Protein AF-X0YK89-F1 (afdb_monomer)

Organism: NCBI:txid412755

Solvent-accessible surface area (backbone atoms only — not comparable to full-atom values): 4276 Å² total; per-residue (Å²): 89,79,47,76,48,54,47,98,61,84,73,59,88,83,62,87,49,47,77,36,72,50,74,41,80,76,37,84,61,76,46,42,33,39,32,40,70,87,82,70,46,77,42,78,54,72,70,47,79,56,98,61,17,31,33,32,65,76,42,73,38,32,60,52,58,36,36,39,40,45,39,113

Sequence (72 aa):
KLFALWTNGTAVDNDPGVNTTLTFPGLSVRKVVGLDVLNGFEQELVTETENGNLVIRNLLVKDYPIILRLID

Foldseek 3Di:
DKDKDADPDDADPPFVFDFDKDKAPQDDAPWKWKADPVVGDIDTFDWDQDPNIIIGGRDGHYNGIIMIDGHD

Nearest PDB structures (foldseek):
  7ou8-assembly1_BBB  TM=5.349E-01  e=1.219E+00  Bacteroides thetaiotaomicron VPI-5482
  7kfk-assembly2_B  TM=5.048E-01  e=1.887E+00  Homo sapiens
  5fl1-assembly1_A  TM=4.254E-01  e=4.054E+00  Bacteroides thetaiotaomicron
  7ou8-assembly1_AAA  TM=4.455E-01  e=6.999E+00  Bacteroides thetaiotaomicron VPI-5482

Mean predicted aligned error: 2.49 Å

Radius of gyration: 12.44 Å; Cα contacts (8 Å, |Δi|>4): 155; chains: 1; bounding box: 29×19×33 Å

Secondary structure (DSSP, 8-state):
-EEEE--SS---TT---EEEEEEETT---SEEEEEETTTTEEEEEP-EEETTEEEEEEEEE-SSPEEEEEE-

pLDDT: mean 96.01, std 2.1, range [88.75, 98.44]

Structure (mmCIF, N/CA/C/O backbone):
data_AF-X0YK89-F1
#
_entry.id   AF-X0YK89-F1
#
loop_
_atom_site.group_PDB
_atom_site.id
_atom_site.type_symbol
_atom_site.label_atom_id
_atom_site.label_alt_id
_atom_site.label_comp_id
_atom_site.label_asym_id
_atom_site.label_entity_id
_atom_site.label_seq_id
_atom_site.pdbx_PDB_ins_code
_atom_site.Cartn_x
_atom_site.Cartn_y
_atom_site.Cartn_z
_atom_site.occupancy
_atom_site.B_iso_or_equiv
_atom_site.auth_seq_id
_atom_site.auth_comp_id
_atom_site.auth_asym_id
_atom_site.auth_atom_id
_atom_site.pdbx_PDB_model_num
ATOM 1 N N . LYS A 1 1 ? -6.777 -8.268 5.338 1.00 94.81 1 LYS A N 1
ATOM 2 C CA . LYS A 1 1 ? -7.198 -8.013 3.928 1.00 94.81 1 LYS A CA 1
ATOM 3 C C . LYS A 1 1 ? -5.961 -7.697 3.080 1.00 94.81 1 LYS A C 1
ATOM 5 O O . LYS A 1 1 ? -4.995 -7.205 3.652 1.00 94.81 1 LYS A O 1
ATOM 10 N N . LEU A 1 2 ? -5.964 -7.988 1.774 1.00 97.00 2 LEU A N 1
ATOM 11 C CA . LEU A 1 2 ? -4.857 -7.675 0.854 1.00 97.00 2 LEU A CA 1
ATOM 12 C C . LEU A 1 2 ? -5.352 -6.749 -0.258 1.00 97.00 2 LEU A C 1
ATOM 14 O O . LEU A 1 2 ? -6.401 -7.015 -0.841 1.00 97.00 2 LEU A O 1
ATOM 18 N N . PHE A 1 3 ? -4.595 -5.695 -0.543 1.00 97.88 3 PHE A N 1
ATOM 19 C CA . PHE A 1 3 ? -4.842 -4.765 -1.644 1.00 97.88 3 PHE A CA 1
ATOM 20 C C . PHE A 1 3 ? -3.567 -4.625 -2.467 1.00 97.88 3 PHE A C 1
ATOM 22 O O . PHE A 1 3 ? -2.486 -4.561 -1.894 1.00 97.88 3 PHE A O 1
ATOM 29 N N . ALA A 1 4 ? -3.688 -4.565 -3.788 1.00 97.62 4 ALA A N 1
ATOM 30 C CA . ALA A 1 4 ? -2.576 -4.260 -4.680 1.00 97.62 4 ALA A CA 1
ATOM 31 C C . ALA A 1 4 ? -2.776 -2.856 -5.259 1.00 97.62 4 ALA A C 1
ATOM 33 O O . ALA A 1 4 ? -3.897 -2.508 -5.635 1.00 97.62 4 ALA A O 1
ATOM 34 N N . LEU A 1 5 ? -1.710 -2.059 -5.306 1.00 97.38 5 LEU A N 1
ATOM 35 C CA . LEU A 1 5 ? -1.735 -0.688 -5.817 1.00 97.38 5 LEU A CA 1
ATOM 36 C C . LEU A 1 5 ? -0.522 -0.439 -6.718 1.00 97.38 5 LEU A C 1
ATOM 38 O O . LEU A 1 5 ? 0.592 -0.808 -6.362 1.00 97.38 5 LEU A O 1
ATOM 42 N N . TRP A 1 6 ? -0.750 0.176 -7.874 1.00 97.31 6 TRP A N 1
ATOM 43 C CA . TRP A 1 6 ? 0.277 0.606 -8.825 1.00 97.31 6 TRP A CA 1
ATOM 44 C C . TRP A 1 6 ? -0.273 1.751 -9.682 1.00 97.31 6 TRP A C 1
ATOM 46 O O . TRP A 1 6 ? -1.485 1.996 -9.708 1.00 97.31 6 TRP A O 1
ATOM 56 N N . THR A 1 7 ? 0.606 2.473 -10.371 1.00 96.12 7 THR A N 1
ATOM 57 C CA . THR A 1 7 ? 0.192 3.487 -11.346 1.00 96.12 7 THR A CA 1
ATOM 58 C C . THR A 1 7 ? -0.224 2.827 -12.665 1.00 96.12 7 THR A C 1
ATOM 60 O O . THR A 1 7 ? 0.387 1.866 -13.120 1.00 96.12 7 THR A O 1
ATOM 63 N N . ASN A 1 8 ? -1.274 3.333 -13.319 1.00 91.94 8 ASN A N 1
ATOM 64 C CA . ASN A 1 8 ? -1.780 2.774 -14.584 1.00 91.94 8 ASN A CA 1
ATOM 65 C C . ASN A 1 8 ? -0.973 3.248 -15.816 1.00 91.94 8 ASN A C 1
ATOM 67 O O . ASN A 1 8 ? -1.541 3.695 -16.813 1.00 91.94 8 ASN A O 1
ATOM 71 N N . GLY A 1 9 ? 0.356 3.237 -15.713 1.00 89.50 9 GLY A N 1
ATOM 72 C CA . GLY A 1 9 ? 1.278 3.711 -16.744 1.00 89.50 9 GLY A CA 1
ATOM 73 C C . GLY A 1 9 ? 1.918 2.586 -17.556 1.00 89.50 9 GLY A C 1
ATOM 74 O O . GLY A 1 9 ? 1.746 1.403 -17.274 1.00 89.50 9 GLY A O 1
ATOM 75 N N . THR A 1 10 ? 2.692 2.967 -18.574 1.00 92.94 10 THR A N 1
ATOM 76 C CA . THR A 1 10 ? 3.676 2.048 -19.163 1.00 92.94 10 THR A CA 1
ATOM 77 C C . THR A 1 10 ? 4.833 1.912 -18.182 1.00 92.94 10 THR A C 1
ATOM 79 O O . THR A 1 10 ? 5.346 2.935 -17.736 1.00 92.94 10 THR A O 1
ATOM 82 N N . ALA A 1 11 ? 5.222 0.679 -17.856 1.00 93.31 11 ALA A N 1
ATOM 83 C CA . ALA A 1 11 ? 6.351 0.433 -16.968 1.00 93.31 11 ALA A CA 1
ATOM 84 C C . ALA A 1 11 ? 7.662 0.927 -17.599 1.00 93.31 11 ALA A C 1
ATOM 86 O O . ALA A 1 11 ? 7.880 0.741 -18.802 1.00 93.31 11 ALA A O 1
ATOM 87 N N . VAL A 1 12 ? 8.518 1.556 -16.797 1.00 94.38 12 VAL A N 1
ATOM 88 C CA . VAL A 1 12 ? 9.789 2.143 -17.238 1.00 94.38 12 VAL A CA 1
ATOM 89 C C . VAL A 1 12 ? 10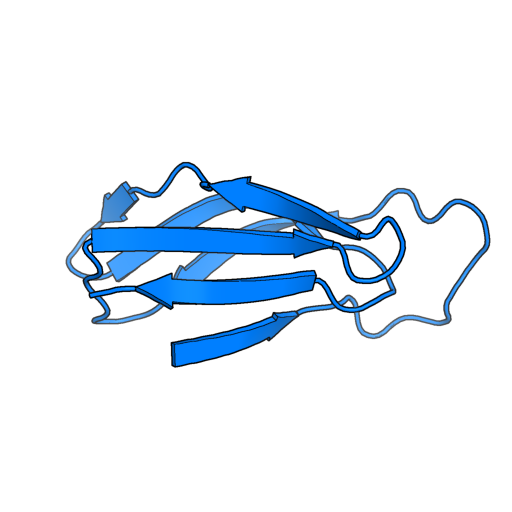.921 1.802 -16.278 1.00 94.38 12 VAL A C 1
ATOM 91 O O . VAL A 1 12 ? 10.732 1.639 -15.074 1.00 94.38 12 VAL A O 1
ATOM 94 N N . ASP A 1 13 ? 12.139 1.745 -16.810 1.00 94.00 13 ASP A N 1
ATOM 95 C CA . ASP A 1 13 ? 13.319 1.559 -15.975 1.00 94.00 13 ASP A CA 1
ATOM 96 C C . ASP A 1 13 ? 13.494 2.740 -15.015 1.00 94.00 13 ASP A C 1
ATOM 98 O O . ASP A 1 13 ? 13.422 3.905 -15.411 1.00 94.00 13 ASP A O 1
ATOM 102 N N . ASN A 1 14 ? 13.800 2.427 -13.755 1.00 90.81 14 ASN A N 1
ATOM 103 C CA . ASN A 1 14 ? 13.996 3.408 -12.687 1.00 90.81 14 ASN A CA 1
ATOM 104 C C . ASN A 1 14 ? 12.796 4.354 -12.495 1.00 90.81 14 ASN A C 1
ATOM 106 O O . ASN A 1 14 ? 12.994 5.551 -12.268 1.00 90.81 14 ASN A O 1
ATOM 110 N N . ASP A 1 15 ? 11.567 3.826 -12.558 1.00 94.81 15 ASP A N 1
ATOM 111 C CA . ASP A 1 15 ? 10.354 4.591 -12.259 1.00 94.81 15 ASP A CA 1
ATOM 112 C C . ASP A 1 15 ? 10.518 5.393 -10.953 1.00 94.81 15 ASP A C 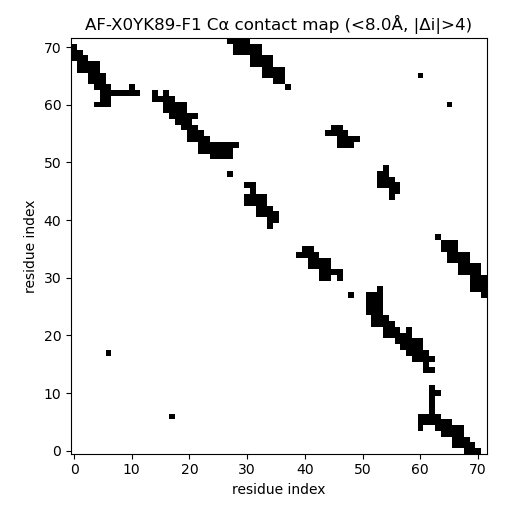1
ATOM 114 O O . ASP A 1 15 ? 10.804 4.808 -9.897 1.00 94.81 15 ASP A O 1
ATOM 118 N N . PRO A 1 16 ? 10.359 6.730 -10.976 1.00 94.62 16 PRO A N 1
ATOM 119 C CA . PRO A 1 16 ? 10.479 7.541 -9.770 1.00 94.62 16 PRO A CA 1
ATOM 120 C C . PRO A 1 16 ? 9.375 7.209 -8.760 1.00 94.62 16 PRO A C 1
ATOM 122 O O . PRO A 1 16 ? 9.610 7.271 -7.549 1.00 94.62 16 PRO A O 1
ATOM 125 N N . GLY A 1 17 ? 8.217 6.746 -9.230 1.00 94.81 17 GLY A N 1
ATOM 126 C CA . GLY A 1 17 ? 7.016 6.563 -8.432 1.00 94.81 17 GLY A CA 1
ATOM 127 C C . GLY A 1 17 ? 6.278 7.872 -8.165 1.00 94.81 17 GLY A C 1
ATOM 128 O O . GLY A 1 17 ? 6.778 8.976 -8.387 1.00 94.81 17 GLY A O 1
ATOM 129 N N . VAL A 1 18 ? 5.060 7.738 -7.653 1.00 96.44 18 VAL A N 1
ATOM 130 C CA . VAL A 1 18 ? 4.169 8.845 -7.307 1.00 96.44 18 VAL A CA 1
ATOM 131 C C . VAL A 1 18 ? 3.923 8.827 -5.805 1.00 96.44 18 VAL A C 1
ATOM 133 O O . VAL A 1 18 ? 3.402 7.852 -5.266 1.00 96.44 18 VAL A O 1
ATOM 136 N N . ASN A 1 19 ? 4.284 9.914 -5.122 1.00 97.31 19 ASN A N 1
ATOM 137 C CA . ASN A 1 19 ? 3.962 10.083 -3.708 1.00 97.31 19 ASN A CA 1
ATOM 138 C C . ASN A 1 19 ? 2.468 10.390 -3.552 1.00 97.31 19 ASN A C 1
ATOM 140 O O . ASN A 1 19 ? 1.981 11.370 -4.116 1.00 97.31 19 ASN A O 1
ATOM 144 N N . THR A 1 20 ? 1.744 9.573 -2.787 1.00 96.44 20 THR A N 1
ATOM 145 C CA . THR A 1 20 ? 0.291 9.703 -2.641 1.00 96.44 20 THR A CA 1
ATOM 146 C C . THR A 1 20 ? -0.176 9.599 -1.192 1.00 96.44 20 THR A C 1
ATOM 148 O O . THR A 1 20 ? 0.548 9.156 -0.298 1.00 96.44 20 THR A O 1
ATOM 151 N N . THR A 1 21 ? -1.420 10.017 -0.964 1.00 98.06 21 THR A N 1
ATOM 152 C CA . THR A 1 21 ? -2.175 9.706 0.252 1.00 98.06 21 THR A CA 1
ATOM 153 C C . THR A 1 21 ? -3.261 8.704 -0.109 1.00 98.06 21 THR A C 1
ATOM 155 O O . THR A 1 21 ? -4.078 8.965 -0.990 1.00 98.06 21 THR A O 1
ATOM 158 N N . LEU A 1 22 ? -3.268 7.559 0.569 1.00 97.56 22 LEU A N 1
ATOM 159 C CA . LEU A 1 22 ? -4.269 6.516 0.388 1.00 97.56 22 LEU A CA 1
ATOM 160 C C . LEU A 1 22 ? -5.252 6.542 1.556 1.00 97.56 22 LEU A C 1
ATOM 162 O O . LEU A 1 22 ? -4.851 6.449 2.714 1.00 97.56 22 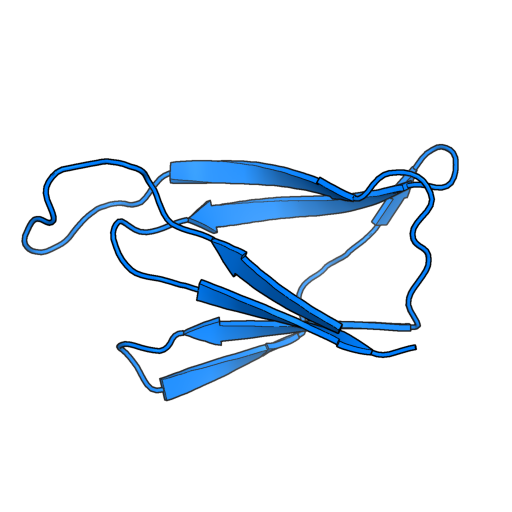LEU A O 1
ATOM 166 N N . THR A 1 23 ? -6.541 6.633 1.242 1.00 97.69 23 THR A N 1
ATOM 167 C CA . THR A 1 23 ? -7.618 6.614 2.233 1.00 97.69 23 THR A CA 1
ATOM 168 C C . THR A 1 23 ? -8.503 5.401 2.004 1.00 97.69 23 THR A C 1
ATOM 170 O O . THR A 1 23 ? -9.012 5.187 0.906 1.00 97.69 23 THR A O 1
ATOM 173 N N . PHE A 1 24 ? -8.711 4.627 3.062 1.00 97.19 24 PHE A N 1
ATOM 174 C CA . PHE A 1 24 ? -9.619 3.493 3.112 1.00 97.19 24 PHE A CA 1
ATOM 175 C C . PHE A 1 24 ? -10.864 3.884 3.923 1.00 97.19 24 PHE A C 1
ATOM 177 O O . PHE A 1 24 ? -10.781 3.984 5.155 1.00 97.19 24 PHE A O 1
ATOM 184 N N . PRO A 1 25 ? -12.014 4.128 3.265 1.00 97.06 25 PRO A N 1
ATOM 185 C CA . PRO A 1 25 ? -13.204 4.612 3.950 1.00 97.06 25 PRO A CA 1
ATOM 186 C C . PRO A 1 25 ? -13.760 3.598 4.951 1.00 97.06 25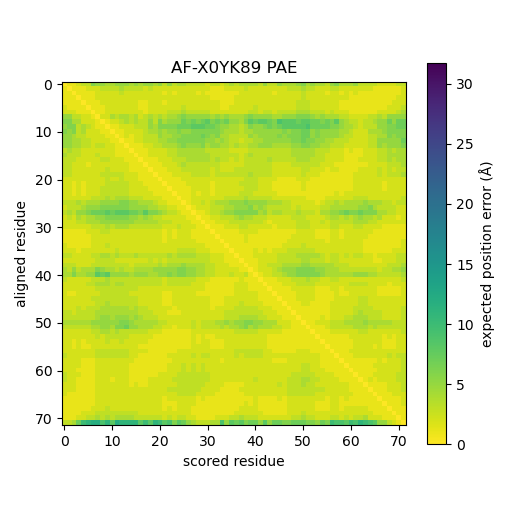 PRO A C 1
ATOM 188 O O . PRO A 1 25 ? -13.920 2.424 4.613 1.00 97.06 25 PRO A O 1
ATOM 191 N N . GLY A 1 26 ? -14.072 4.051 6.168 1.00 95.12 26 GLY A N 1
ATOM 192 C CA . GLY A 1 26 ? -14.721 3.233 7.200 1.00 95.12 26 GLY A CA 1
ATOM 193 C C . GLY A 1 26 ? -13.924 2.003 7.653 1.00 95.12 26 GLY A C 1
ATOM 194 O O . GLY A 1 26 ? -14.507 1.052 8.175 1.00 95.12 26 GLY A O 1
ATOM 195 N N . LEU A 1 27 ? -12.610 1.981 7.416 1.00 94.31 27 LEU A N 1
ATOM 196 C CA . LEU A 1 27 ? -11.732 0.887 7.816 1.00 94.31 27 LEU A CA 1
ATOM 197 C C . LEU A 1 27 ? -10.898 1.292 9.032 1.00 94.31 27 LEU A C 1
ATOM 199 O O . LEU A 1 27 ? -10.267 2.343 9.043 1.00 94.31 27 LEU A O 1
ATOM 203 N N . SER A 1 28 ? -10.873 0.412 10.032 1.00 91.31 28 SER A N 1
ATOM 204 C CA . SER A 1 28 ? -9.998 0.480 11.201 1.00 91.31 28 SER A CA 1
ATOM 205 C C . SER A 1 28 ? -9.279 -0.858 11.320 1.00 91.31 28 SER A C 1
ATOM 207 O O . SER A 1 28 ? -9.922 -1.901 11.212 1.00 91.31 28 SER A O 1
ATOM 209 N N . VAL A 1 29 ? -7.955 -0.816 11.460 1.00 95.00 29 VAL A N 1
ATOM 210 C CA . VAL A 1 29 ? -7.071 -1.990 11.482 1.00 95.00 29 VAL A CA 1
ATOM 211 C C . VAL A 1 29 ? -5.978 -1.762 12.523 1.00 95.00 29 VAL A C 1
ATOM 213 O O . VAL A 1 29 ? -5.628 -0.613 12.802 1.00 95.00 29 VAL A O 1
ATOM 216 N N . ARG A 1 30 ? -5.400 -2.829 13.080 1.00 95.56 30 ARG A N 1
ATOM 217 C CA . ARG A 1 30 ? -4.296 -2.719 14.043 1.00 95.56 30 ARG A CA 1
ATOM 218 C C . ARG A 1 30 ? -3.003 -2.252 13.385 1.00 95.56 30 ARG A C 1
ATOM 220 O O . ARG A 1 30 ? -2.257 -1.499 14.004 1.00 95.56 30 ARG A O 1
ATOM 227 N N . LYS A 1 31 ? -2.717 -2.724 12.169 1.00 97.00 31 LYS A N 1
ATOM 228 C CA . LYS A 1 31 ? -1.574 -2.255 11.377 1.00 97.00 31 LYS A CA 1
ATOM 229 C C . LYS A 1 31 ? -1.697 -2.552 9.888 1.00 97.00 31 LYS A C 1
ATOM 231 O O . LYS A 1 31 ? -2.454 -3.429 9.466 1.00 97.00 31 LYS A O 1
ATOM 236 N N . VAL A 1 32 ? -0.872 -1.864 9.102 1.00 98.31 32 VAL A N 1
ATOM 237 C CA . VAL A 1 32 ? -0.695 -2.109 7.669 1.00 98.31 32 VAL A CA 1
ATOM 238 C C . VAL A 1 32 ? 0.760 -2.451 7.384 1.00 98.31 32 VAL A C 1
ATOM 240 O O . VAL A 1 32 ? 1.663 -1.749 7.826 1.00 98.31 32 VAL A O 1
ATOM 243 N N . VAL A 1 33 ? 0.988 -3.518 6.622 1.00 98.44 33 VAL A N 1
ATOM 244 C CA . VAL A 1 33 ? 2.315 -3.888 6.117 1.00 98.44 33 VAL A CA 1
ATOM 245 C C . VAL A 1 33 ? 2.333 -3.712 4.601 1.00 98.44 33 VAL A C 1
ATOM 247 O O . VAL A 1 33 ? 1.488 -4.287 3.916 1.00 98.44 33 VAL A O 1
ATOM 250 N N . GLY A 1 34 ? 3.270 -2.919 4.089 1.00 97.88 34 GLY A N 1
ATOM 251 C CA . GLY A 1 34 ? 3.581 -2.819 2.666 1.00 97.88 34 GLY A CA 1
ATOM 252 C C . GLY A 1 34 ? 4.584 -3.896 2.258 1.00 97.88 34 GLY A C 1
ATOM 253 O O . GLY A 1 34 ? 5.563 -4.122 2.967 1.00 97.88 34 GLY A O 1
ATOM 254 N N . LEU A 1 35 ? 4.324 -4.564 1.138 1.00 98.12 35 LEU A N 1
ATOM 255 C CA . LEU A 1 35 ? 5.187 -5.580 0.541 1.00 98.12 35 LEU A CA 1
ATOM 256 C C . LEU A 1 35 ? 5.631 -5.080 -0.838 1.00 98.12 35 LEU A C 1
ATOM 258 O O . LEU A 1 35 ? 4.803 -4.956 -1.747 1.00 98.12 35 LEU A O 1
ATOM 262 N N . ASP A 1 36 ? 6.920 -4.791 -0.980 1.00 96.31 36 ASP A N 1
ATOM 263 C CA . ASP A 1 36 ? 7.554 -4.509 -2.265 1.00 96.31 36 ASP A CA 1
ATOM 264 C C . ASP A 1 36 ? 7.841 -5.844 -2.958 1.00 96.31 36 ASP A C 1
ATOM 266 O O . ASP A 1 36 ? 8.715 -6.608 -2.541 1.00 96.31 36 ASP A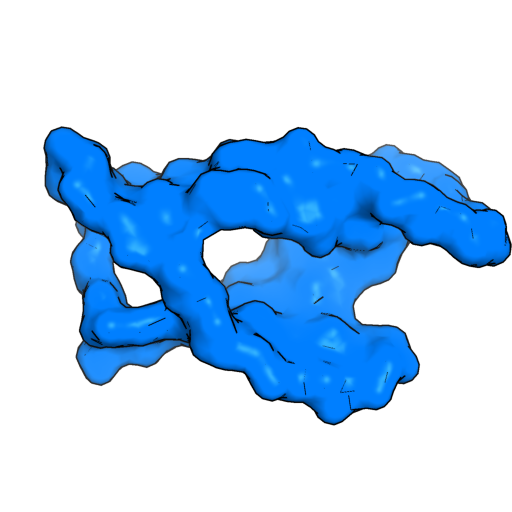 O 1
ATOM 270 N N . VAL A 1 37 ? 7.073 -6.142 -4.006 1.00 94.19 37 VAL A N 1
ATOM 271 C CA . VAL A 1 37 ? 7.162 -7.423 -4.720 1.00 94.19 37 VAL A CA 1
ATOM 272 C C . VAL A 1 37 ? 8.401 -7.533 -5.602 1.00 94.19 37 VAL A C 1
ATOM 274 O O . VAL A 1 37 ? 8.801 -8.647 -5.930 1.00 94.19 37 VAL A O 1
ATOM 277 N N . LEU A 1 38 ? 8.991 -6.405 -6.004 1.00 94.50 38 LEU A N 1
ATOM 278 C CA . LEU A 1 38 ? 10.152 -6.385 -6.885 1.00 94.50 38 LEU A CA 1
ATOM 279 C C . LEU A 1 38 ? 11.431 -6.629 -6.085 1.00 94.50 38 LEU A C 1
ATOM 281 O O . LEU A 1 38 ? 12.285 -7.407 -6.501 1.00 94.50 38 LEU A O 1
ATOM 285 N N . ASN A 1 39 ? 11.540 -5.983 -4.925 1.00 94.00 39 ASN A N 1
ATOM 286 C CA . ASN A 1 39 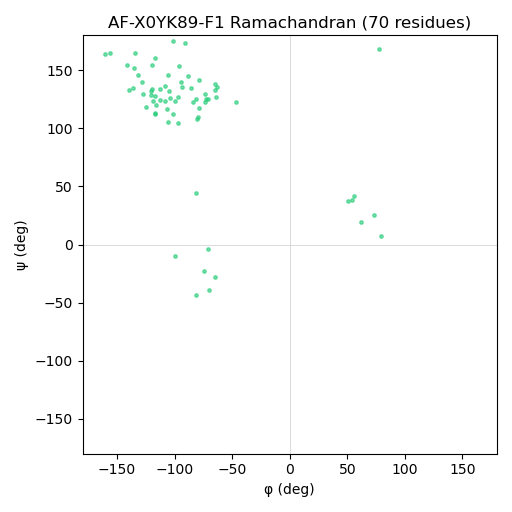? 12.733 -6.043 -4.086 1.00 94.00 39 ASN A CA 1
ATOM 287 C C . ASN A 1 39 ? 12.613 -7.035 -2.916 1.00 94.00 39 ASN A C 1
ATOM 289 O O . ASN A 1 39 ? 13.606 -7.321 -2.250 1.00 94.00 39 ASN A O 1
ATOM 293 N N . GLY A 1 40 ? 11.417 -7.576 -2.659 1.00 93.75 40 GLY A N 1
ATOM 294 C CA . GLY A 1 40 ? 11.176 -8.561 -1.601 1.00 93.75 40 GLY A CA 1
ATOM 295 C C . GLY A 1 40 ? 11.202 -7.975 -0.187 1.00 93.75 40 GLY A C 1
ATOM 296 O O . GLY A 1 40 ? 11.507 -8.693 0.766 1.00 93.75 40 GLY A O 1
ATOM 297 N N . PHE A 1 41 ? 10.909 -6.681 -0.035 1.00 93.56 41 PHE A N 1
ATOM 298 C CA . PHE A 1 41 ? 10.900 -6.011 1.266 1.00 93.56 41 PHE A CA 1
ATOM 299 C C . PHE A 1 41 ? 9.504 -5.981 1.886 1.00 93.56 41 PHE A C 1
ATOM 301 O O . PHE A 1 41 ? 8.516 -5.701 1.209 1.00 93.56 41 PHE A O 1
ATOM 308 N N . GLU A 1 42 ? 9.435 -6.196 3.201 1.00 97.56 42 GLU A N 1
ATOM 309 C CA . GLU A 1 42 ? 8.238 -5.945 4.006 1.00 97.56 42 GLU A CA 1
ATOM 310 C C . GLU A 1 42 ? 8.498 -4.791 4.977 1.00 97.56 42 GLU A C 1
ATOM 312 O O . GLU A 1 42 ? 9.515 -4.771 5.672 1.00 97.56 42 GLU A O 1
ATOM 317 N N . GLN A 1 43 ? 7.562 -3.847 5.067 1.00 96.50 43 GLN A N 1
ATOM 318 C CA . GLN A 1 43 ? 7.657 -2.716 5.986 1.00 96.50 43 GLN A CA 1
ATOM 319 C C . GLN A 1 43 ? 6.301 -2.412 6.620 1.00 96.50 43 GLN A C 1
ATOM 321 O O . GLN A 1 43 ? 5.283 -2.326 5.936 1.00 96.50 43 GLN A O 1
ATOM 326 N N . GLU A 1 44 ? 6.278 -2.220 7.938 1.00 97.94 44 GLU A N 1
ATOM 327 C CA . GLU A 1 44 ? 5.104 -1.669 8.616 1.00 97.94 44 GLU A CA 1
ATOM 328 C C . GLU A 1 44 ? 4.953 -0.185 8.261 1.00 97.94 44 GLU A C 1
ATOM 330 O O . GLU A 1 44 ? 5.894 0.596 8.407 1.00 97.94 44 GLU A O 1
ATOM 335 N N . LEU A 1 45 ? 3.781 0.190 7.750 1.00 97.56 45 LEU A N 1
ATOM 336 C CA . LEU A 1 45 ? 3.494 1.547 7.300 1.00 97.56 45 LEU A CA 1
ATOM 337 C C . LEU A 1 45 ? 2.958 2.394 8.452 1.00 97.56 45 LEU A C 1
ATOM 339 O O . LEU A 1 45 ? 2.188 1.918 9.285 1.00 97.56 45 LEU A O 1
ATOM 343 N N . VAL A 1 46 ? 3.323 3.675 8.456 1.00 97.62 46 VAL A N 1
ATOM 344 C CA . VAL A 1 46 ? 2.717 4.657 9.358 1.00 97.62 46 VAL A CA 1
ATOM 345 C C . VAL A 1 46 ? 1.303 4.950 8.872 1.00 97.62 46 VAL A C 1
ATOM 347 O O . VAL A 1 46 ? 1.096 5.324 7.716 1.00 97.62 46 VAL A O 1
ATOM 350 N N . THR A 1 47 ? 0.330 4.775 9.761 1.00 97.44 47 THR A N 1
ATOM 351 C CA . THR A 1 47 ? -1.085 4.964 9.449 1.00 97.44 47 THR A CA 1
ATOM 352 C C . THR A 1 47 ? -1.774 5.821 10.491 1.00 97.44 47 THR A C 1
ATOM 354 O O . THR A 1 47 ? -1.492 5.706 11.683 1.00 97.44 47 THR A O 1
ATOM 357 N N . GLU A 1 48 ? -2.737 6.612 10.046 1.00 97.06 48 GLU A N 1
ATOM 358 C CA . GLU A 1 48 ? -3.556 7.479 10.885 1.00 97.06 48 GLU A CA 1
ATOM 359 C C . GLU A 1 48 ? -5.029 7.081 10.755 1.00 97.06 48 GLU A C 1
ATOM 361 O O . GLU A 1 48 ? -5.451 6.508 9.748 1.00 97.06 48 GLU A O 1
ATOM 366 N N . THR A 1 49 ? -5.824 7.376 11.784 1.00 96.19 49 THR A N 1
ATOM 367 C CA . THR A 1 49 ? -7.287 7.304 11.695 1.00 96.19 49 THR A CA 1
ATOM 368 C C . THR A 1 49 ? -7.845 8.719 11.648 1.00 96.19 49 THR A C 1
ATOM 370 O O . THR A 1 49 ? -7.717 9.462 12.617 1.00 96.19 49 THR A O 1
ATOM 373 N N . GLU A 1 50 ? -8.500 9.079 10.546 1.00 96.62 50 GLU A N 1
ATOM 374 C CA . GLU A 1 50 ? -9.109 10.397 10.347 1.00 96.62 50 GLU A CA 1
ATOM 375 C C . GLU A 1 50 ? -10.589 10.249 10.007 1.00 96.62 50 GLU A C 1
ATOM 377 O O . GLU A 1 50 ? -10.948 9.644 8.996 1.00 96.62 50 GLU A O 1
ATOM 382 N N . ASN A 1 51 ? -11.468 10.801 10.850 1.00 95.25 51 ASN A N 1
ATOM 383 C CA . ASN A 1 51 ? -12.925 10.731 10.671 1.00 95.25 51 ASN A CA 1
ATOM 384 C C . ASN A 1 51 ? -13.447 9.295 10.431 1.00 95.25 51 ASN A C 1
ATOM 386 O O . ASN A 1 51 ? -14.340 9.082 9.615 1.00 95.25 51 ASN A O 1
ATOM 390 N N . GLY A 1 52 ? -12.864 8.302 11.114 1.00 94.25 52 GLY A N 1
ATOM 391 C CA . GLY A 1 52 ? -13.227 6.885 10.969 1.00 94.25 52 GLY A CA 1
ATOM 392 C C . GLY A 1 52 ? -12.645 6.185 9.734 1.00 94.25 52 GLY A C 1
ATOM 393 O O . GLY A 1 52 ? -13.003 5.040 9.466 1.00 94.25 52 GLY A O 1
ATOM 394 N N . ASN A 1 53 ? -11.753 6.844 8.992 1.00 97.00 53 ASN A N 1
ATOM 395 C CA . ASN A 1 53 ? -11.057 6.274 7.842 1.00 97.00 53 ASN A CA 1
ATOM 396 C C . ASN A 1 53 ? -9.602 5.972 8.188 1.00 97.00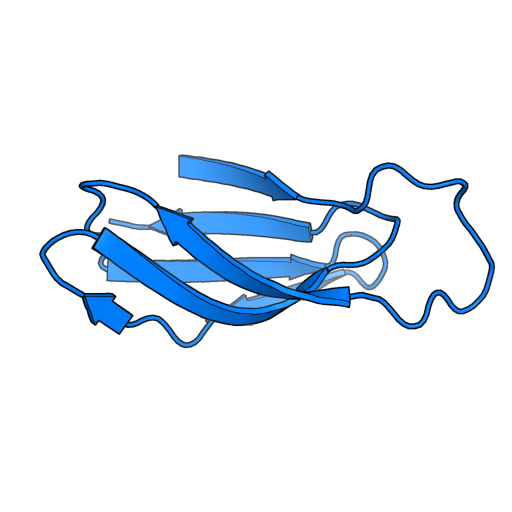 53 ASN A C 1
ATOM 398 O O . ASN A 1 53 ? -8.959 6.743 8.898 1.00 97.00 53 ASN A O 1
ATOM 402 N N . LEU A 1 54 ? -9.067 4.904 7.612 1.00 97.69 54 LEU A N 1
ATOM 403 C CA . LEU A 1 54 ? -7.642 4.606 7.650 1.00 97.69 54 LEU A CA 1
ATOM 404 C C . LEU A 1 54 ? -6.930 5.434 6.573 1.00 97.69 54 LEU A C 1
ATOM 406 O O . LEU A 1 54 ? -7.286 5.359 5.395 1.00 97.69 54 LEU A O 1
ATOM 410 N N . VAL A 1 55 ? -5.922 6.205 6.973 1.00 98.25 55 VAL A N 1
ATOM 411 C CA . VAL A 1 55 ? -5.145 7.091 6.101 1.00 98.25 55 VAL A CA 1
ATOM 412 C C . VAL A 1 55 ? -3.675 6.685 6.131 1.00 98.25 55 VAL A C 1
ATOM 414 O O . VAL A 1 55 ? -3.077 6.544 7.196 1.00 98.25 55 VAL A O 1
ATOM 417 N N . ILE A 1 56 ? -3.085 6.507 4.950 1.00 98.06 56 ILE A N 1
ATOM 418 C CA . ILE A 1 56 ? -1.654 6.260 4.753 1.00 98.06 56 ILE A CA 1
ATOM 419 C C . ILE A 1 56 ? -1.101 7.436 3.958 1.00 98.06 56 ILE A C 1
ATOM 421 O O . ILE A 1 56 ? -1.474 7.638 2.800 1.00 98.06 56 ILE A O 1
ATOM 425 N N . ARG A 1 57 ? -0.236 8.231 4.584 1.00 98.06 57 ARG A N 1
ATOM 426 C CA . ARG A 1 57 ? 0.379 9.410 3.964 1.00 98.06 57 ARG A CA 1
ATOM 427 C C . ARG A 1 57 ? 1.746 9.061 3.402 1.00 98.06 57 ARG A C 1
ATOM 429 O O . ARG A 1 57 ? 2.428 8.184 3.921 1.00 98.06 57 ARG A O 1
ATOM 436 N N . ASN A 1 58 ? 2.157 9.811 2.385 1.00 96.56 58 ASN A N 1
ATOM 437 C CA . ASN A 1 58 ? 3.473 9.693 1.762 1.00 96.56 58 ASN A CA 1
ATOM 438 C C . ASN A 1 58 ? 3.806 8.267 1.290 1.00 96.56 58 ASN A C 1
ATOM 440 O O . ASN A 1 58 ? 4.934 7.796 1.433 1.00 96.56 58 ASN A O 1
ATOM 444 N N . LEU A 1 59 ? 2.804 7.560 0.760 1.00 97.06 59 LEU A N 1
ATOM 445 C CA . LEU A 1 59 ? 3.013 6.248 0.167 1.00 97.06 59 LEU A CA 1
ATOM 446 C C . LEU A 1 59 ? 3.590 6.441 -1.237 1.00 97.06 59 LEU A C 1
ATOM 448 O O . LEU A 1 59 ? 2.929 7.018 -2.101 1.00 97.06 59 LEU A O 1
ATOM 452 N N . LEU A 1 60 ? 4.808 5.955 -1.471 1.00 96.06 60 LEU A N 1
ATOM 453 C CA . LEU A 1 60 ? 5.413 5.959 -2.798 1.00 96.06 60 LEU A CA 1
ATOM 454 C C . LEU A 1 60 ? 4.850 4.794 -3.619 1.00 96.06 60 LEU A C 1
ATOM 456 O O . LEU A 1 60 ? 5.144 3.634 -3.340 1.00 96.06 60 LEU A O 1
ATOM 460 N N . VAL A 1 61 ? 4.036 5.101 -4.626 1.00 96.75 61 VAL A N 1
ATOM 461 C CA . VAL A 1 61 ? 3.419 4.105 -5.511 1.00 96.75 61 VAL A CA 1
ATOM 462 C C . VAL A 1 61 ? 4.211 4.019 -6.805 1.00 96.75 61 VAL A C 1
ATOM 464 O O . VAL A 1 61 ? 4.390 5.029 -7.483 1.00 96.75 61 VAL A O 1
ATOM 467 N N . LYS A 1 62 ? 4.676 2.818 -7.139 1.00 96.06 62 LYS A N 1
ATOM 468 C CA . LYS A 1 62 ? 5.446 2.538 -8.352 1.00 96.06 62 LYS A CA 1
ATOM 469 C C . LYS A 1 62 ? 4.545 2.134 -9.523 1.00 96.06 62 LYS A C 1
ATOM 471 O O . LYS A 1 62 ? 3.335 1.946 -9.367 1.00 96.06 62 LYS A O 1
ATOM 476 N N . ASP A 1 63 ? 5.145 2.000 -10.694 1.00 96.44 63 ASP A N 1
ATOM 477 C CA . ASP A 1 63 ? 4.564 1.373 -11.889 1.00 96.44 63 ASP A CA 1
ATOM 478 C C . ASP A 1 63 ? 4.418 -0.161 -11.792 1.00 96.44 63 ASP A C 1
ATOM 480 O O . ASP A 1 63 ? 3.815 -0.787 -12.665 1.00 96.44 63 ASP A O 1
ATOM 484 N N . TYR A 1 64 ? 4.890 -0.765 -10.699 1.00 95.69 64 TYR A N 1
ATOM 485 C CA . TYR A 1 64 ? 4.639 -2.155 -10.327 1.00 95.69 64 TYR A CA 1
ATOM 486 C C . TYR A 1 64 ? 3.864 -2.269 -9.001 1.00 95.69 64 TYR A C 1
ATOM 488 O O . TYR A 1 64 ? 3.836 -1.325 -8.205 1.00 95.69 64 TYR A O 1
ATOM 496 N N . PRO A 1 65 ? 3.222 -3.424 -8.731 1.00 96.12 65 PRO A N 1
ATOM 497 C CA . PRO A 1 65 ? 2.388 -3.589 -7.545 1.00 96.12 65 PRO A CA 1
ATOM 498 C C . PRO A 1 65 ? 3.166 -3.483 -6.230 1.00 96.12 65 PRO A C 1
ATOM 500 O O . PRO A 1 65 ? 4.082 -4.260 -5.980 1.00 96.12 65 PRO A O 1
ATOM 503 N N . ILE A 1 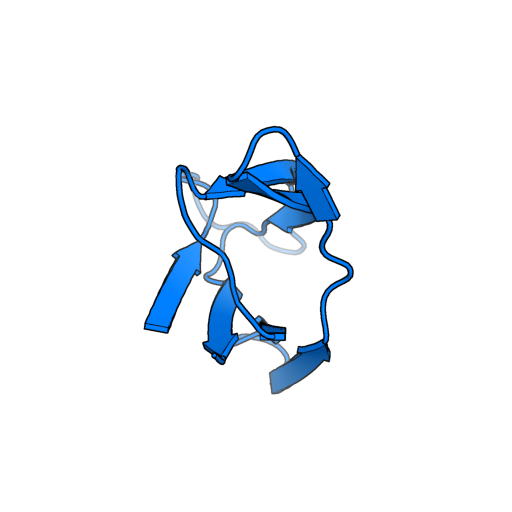66 ? 2.709 -2.617 -5.327 1.00 96.69 66 ILE A N 1
ATOM 504 C CA . ILE A 1 66 ? 2.915 -2.797 -3.886 1.00 96.69 66 ILE A CA 1
ATOM 505 C C . ILE A 1 66 ? 1.699 -3.528 -3.311 1.00 96.69 66 ILE A C 1
ATOM 507 O O . ILE A 1 66 ? 0.553 -3.199 -3.638 1.00 96.69 66 ILE A O 1
ATOM 511 N N . ILE A 1 67 ? 1.926 -4.521 -2.450 1.00 98.31 67 ILE A N 1
ATOM 512 C CA . ILE A 1 67 ? 0.835 -5.196 -1.738 1.00 98.31 67 ILE A CA 1
ATOM 513 C C . ILE A 1 67 ? 0.691 -4.589 -0.346 1.00 98.31 67 ILE A C 1
ATOM 515 O O . ILE A 1 67 ? 1.639 -4.546 0.429 1.00 98.31 67 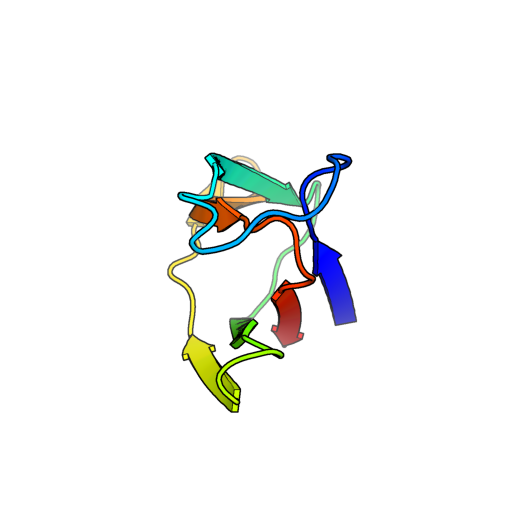ILE A O 1
ATOM 519 N N . LEU A 1 68 ? -0.517 -4.160 -0.001 1.00 98.25 68 LEU A N 1
ATOM 520 C CA . LEU A 1 68 ? -0.885 -3.669 1.321 1.00 98.25 68 LEU A CA 1
ATOM 521 C C . LEU A 1 68 ? -1.634 -4.768 2.073 1.00 98.25 68 LEU A C 1
ATOM 523 O O . LEU A 1 68 ? -2.764 -5.131 1.726 1.00 98.25 68 LEU A O 1
ATOM 527 N N . ARG A 1 69 ? -1.009 -5.296 3.126 1.00 98.25 69 ARG A N 1
ATOM 528 C CA . ARG A 1 69 ? -1.596 -6.275 4.043 1.00 98.25 69 ARG A CA 1
ATOM 529 C C . ARG A 1 69 ? -2.143 -5.565 5.277 1.00 98.25 69 ARG A C 1
ATOM 531 O O . ARG A 1 69 ? -1.389 -5.165 6.159 1.00 98.25 69 ARG A O 1
ATOM 538 N N . LEU A 1 70 ? -3.466 -5.438 5.329 1.00 97.62 70 LEU A N 1
ATOM 539 C CA . LEU A 1 70 ? -4.221 -4.899 6.463 1.00 97.62 70 LEU A CA 1
ATOM 540 C C . LEU A 1 70 ? -4.456 -6.017 7.486 1.00 97.62 70 LEU A C 1
ATOM 542 O O . LEU A 1 70 ? -5.032 -7.053 7.125 1.00 97.62 70 LEU A O 1
ATOM 546 N N . ILE A 1 71 ? -4.010 -5.803 8.724 1.00 96.94 71 ILE A N 1
ATOM 547 C CA . ILE A 1 71 ? -4.096 -6.749 9.844 1.00 96.94 71 ILE A CA 1
ATOM 548 C C . ILE A 1 71 ? -4.942 -6.111 10.945 1.00 96.94 71 ILE A C 1
ATOM 550 O O . ILE A 1 71 ? -4.605 -5.025 11.421 1.00 96.94 71 ILE A O 1
ATOM 554 N N . ASP A 1 72 ? -6.009 -6.804 11.330 1.00 88.75 72 ASP A N 1
ATOM 555 C CA . ASP A 1 72 ? -6.913 -6.423 12.419 1.00 88.75 72 ASP A CA 1
ATOM 556 C C . ASP A 1 72 ? -6.377 -6.894 13.784 1.00 88.75 72 ASP A C 1
ATOM 558 O O . ASP A 1 72 ? -5.703 -7.952 13.840 1.00 88.75 72 ASP A O 1
#